Protein AF-A0A357R5K4-F1 (afdb_monomer)

pLDDT: mean 87.16, std 10.99, range [60.19, 97.62]

Structure (mmCIF, N/CA/C/O backbone):
data_AF-A0A357R5K4-F1
#
_entry.id   AF-A0A357R5K4-F1
#
loop_
_atom_site.group_PDB
_atom_site.id
_atom_site.type_symbol
_atom_site.label_atom_id
_atom_site.label_alt_id
_atom_site.label_comp_id
_atom_site.label_asym_id
_atom_site.label_entity_id
_atom_site.label_seq_id
_atom_site.pdbx_PDB_ins_code
_atom_site.Cartn_x
_atom_site.Cartn_y
_atom_site.Cartn_z
_atom_site.occupancy
_atom_site.B_iso_or_equiv
_atom_site.a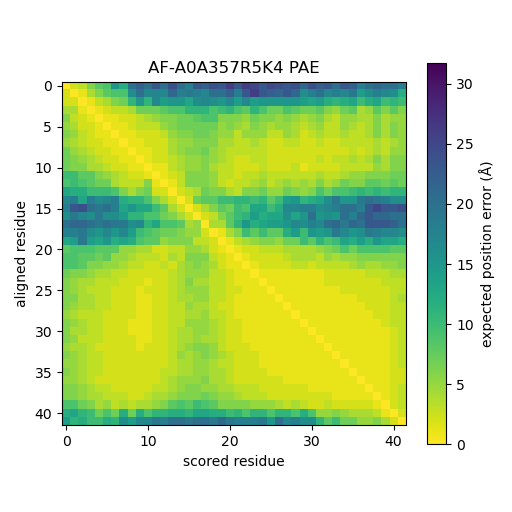uth_seq_id
_atom_site.auth_comp_id
_atom_site.auth_asym_id
_atom_site.auth_atom_id
_atom_site.pdbx_PDB_model_num
ATOM 1 N N . GLY A 1 1 ? -9.630 18.732 19.628 1.00 70.06 1 GLY A N 1
ATOM 2 C C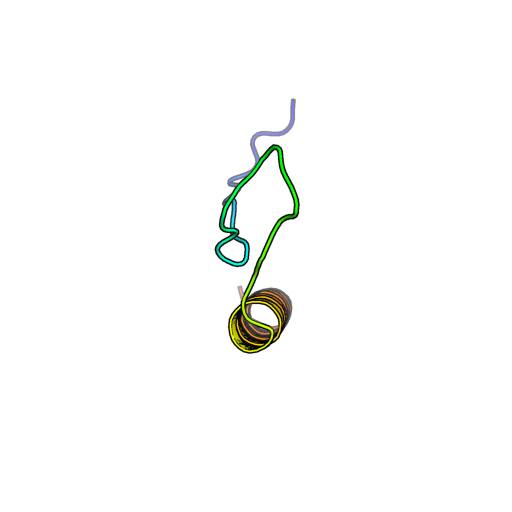A . GLY A 1 1 ? -9.333 17.785 18.538 1.00 70.06 1 GLY A CA 1
ATOM 3 C C . GLY A 1 1 ? -9.748 16.413 19.007 1.00 70.06 1 GLY A C 1
ATOM 4 O O . GLY A 1 1 ? -9.692 16.185 20.206 1.00 70.06 1 GLY A O 1
ATOM 5 N N . HIS A 1 2 ? -10.243 15.557 18.119 1.00 74.50 2 HIS A N 1
ATOM 6 C CA . HIS A 1 2 ? -10.610 14.192 18.491 1.00 74.50 2 HIS A CA 1
ATOM 7 C C . HIS A 1 2 ? -9.328 13.350 18.558 1.00 74.50 2 H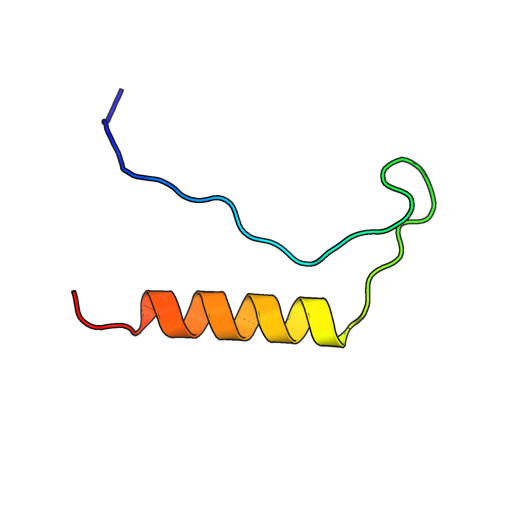IS A C 1
ATOM 9 O O . HIS A 1 2 ? -8.587 13.328 17.576 1.00 74.50 2 HIS A O 1
ATOM 15 N N . ASP A 1 3 ? -9.054 12.698 19.690 1.00 87.19 3 ASP A N 1
ATOM 16 C CA . ASP A 1 3 ? -7.941 11.749 19.808 1.00 87.19 3 ASP A CA 1
ATOM 17 C C . ASP A 1 3 ? -8.346 10.446 19.120 1.00 87.19 3 ASP A C 1
ATOM 19 O O . ASP A 1 3 ? -9.081 9.625 19.666 1.00 87.19 3 ASP A O 1
ATOM 23 N N . ILE A 1 4 ? -7.926 10.299 17.866 1.00 87.62 4 ILE A N 1
ATOM 24 C CA . ILE A 1 4 ? -8.175 9.110 17.052 1.00 87.62 4 ILE A CA 1
ATOM 25 C C . ILE A 1 4 ? -6.832 8.435 16.811 1.00 87.62 4 ILE A C 1
ATOM 27 O O . ILE A 1 4 ? -5.887 9.070 16.341 1.00 87.62 4 ILE A O 1
ATOM 31 N N . VAL A 1 5 ? -6.755 7.137 17.104 1.00 87.75 5 VAL A N 1
ATOM 32 C CA . VAL A 1 5 ? -5.603 6.320 16.715 1.00 87.75 5 VAL A CA 1
ATOM 33 C C . VAL A 1 5 ? -5.615 6.192 15.194 1.00 87.75 5 VAL A C 1
ATOM 35 O O . VAL A 1 5 ? -6.555 5.643 14.624 1.00 87.75 5 VAL A O 1
ATOM 38 N N . ALA A 1 6 ? -4.585 6.719 14.537 1.00 89.69 6 ALA A N 1
ATOM 39 C CA . ALA A 1 6 ? -4.474 6.746 13.084 1.00 89.69 6 ALA A CA 1
ATOM 40 C C . ALA A 1 6 ? -3.155 6.116 12.620 1.00 89.69 6 ALA A C 1
ATOM 42 O O . ALA A 1 6 ? -2.121 6.253 13.274 1.00 89.69 6 ALA A O 1
ATOM 43 N N . GLY A 1 7 ? -3.197 5.456 11.463 1.00 88.69 7 GLY A N 1
ATOM 44 C CA . GLY A 1 7 ? -2.029 4.930 10.764 1.00 88.69 7 GLY A CA 1
ATOM 45 C C . GLY A 1 7 ? -2.023 5.399 9.312 1.00 88.69 7 GLY A C 1
ATOM 46 O O . GLY A 1 7 ? -3.075 5.474 8.679 1.00 88.69 7 GLY A O 1
ATOM 47 N N . LEU A 1 8 ? -0.840 5.725 8.787 1.00 92.31 8 LEU A N 1
ATOM 48 C CA . LEU A 1 8 ? -0.647 6.104 7.388 1.00 92.31 8 LEU A CA 1
ATOM 49 C C . LEU A 1 8 ? -0.085 4.911 6.611 1.00 92.31 8 LEU A C 1
ATOM 51 O O . LEU A 1 8 ? 0.955 4.369 6.981 1.00 92.31 8 LEU A O 1
ATOM 55 N N . ILE A 1 9 ? -0.753 4.533 5.523 1.00 93.31 9 ILE A N 1
ATOM 56 C CA . ILE A 1 9 ? -0.308 3.487 4.597 1.00 93.31 9 ILE A CA 1
ATOM 57 C C . ILE A 1 9 ? -0.493 3.952 3.148 1.00 93.31 9 ILE A C 1
ATOM 59 O O . ILE A 1 9 ? -1.365 4.772 2.861 1.00 93.31 9 ILE A O 1
ATOM 63 N N . GLY A 1 10 ? 0.318 3.427 2.230 1.00 91.50 10 GLY A N 1
ATOM 64 C CA . GLY A 1 10 ? 0.285 3.789 0.813 1.00 91.50 10 GLY A CA 1
ATOM 65 C C . GLY A 1 10 ? 1.258 2.953 -0.025 1.00 91.50 10 GLY A C 1
ATOM 66 O O . GLY A 1 1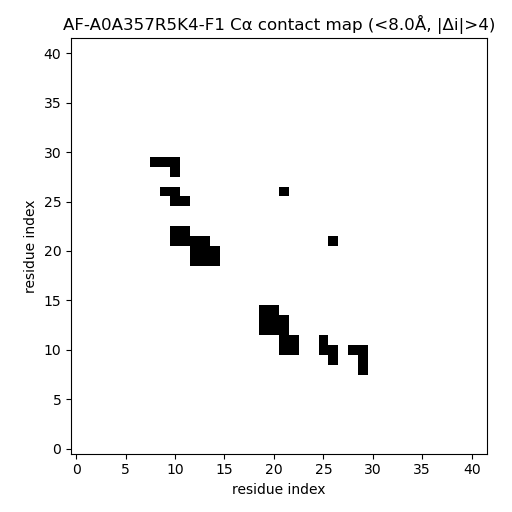0 ? 2.129 2.290 0.546 1.00 91.50 10 GLY A O 1
ATOM 67 N N . PRO A 1 11 ? 1.131 2.958 -1.363 1.00 92.75 11 PRO A N 1
ATOM 68 C CA . PRO A 1 11 ? 2.106 2.314 -2.232 1.00 92.75 11 PRO A CA 1
ATOM 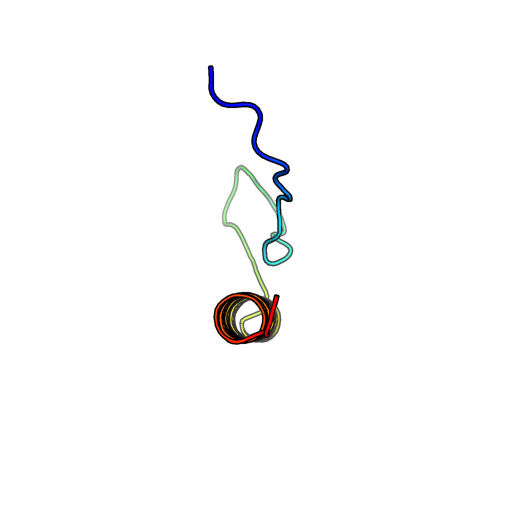69 C C . PRO 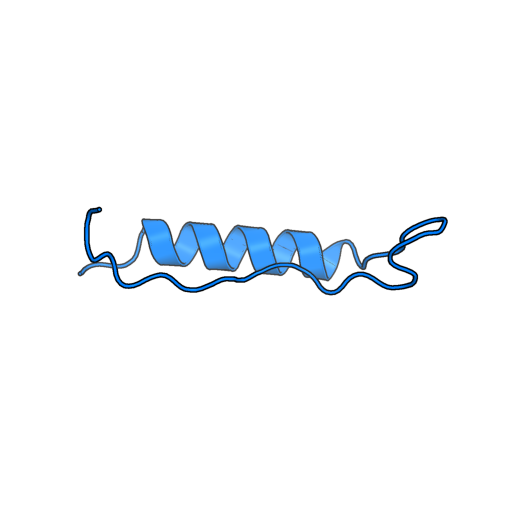A 1 11 ? 3.439 3.070 -2.190 1.00 92.75 11 PRO A C 1
ATOM 71 O O . PRO A 1 11 ? 3.474 4.292 -2.041 1.00 92.75 11 PRO A O 1
ATOM 74 N N . GLY A 1 12 ? 4.544 2.346 -2.369 1.00 89.00 12 GLY A N 1
ATOM 75 C CA . GLY A 1 12 ? 5.848 2.973 -2.564 1.00 89.00 12 GLY A CA 1
ATOM 76 C C . GLY A 1 12 ? 5.869 3.784 -3.862 1.00 89.00 12 GLY A C 1
ATOM 77 O O . GLY A 1 12 ? 5.446 3.293 -4.913 1.00 89.00 12 GLY A O 1
ATOM 78 N N . VAL A 1 13 ? 6.365 5.016 -3.787 1.00 85.38 13 VAL A N 1
ATOM 79 C CA . VAL A 1 13 ? 6.570 5.901 -4.939 1.00 85.38 13 VAL A CA 1
ATOM 80 C C . VAL A 1 13 ? 8.058 6.203 -5.076 1.00 85.38 13 VAL A C 1
ATOM 82 O O . VAL A 1 13 ? 8.722 6.535 -4.096 1.00 85.38 13 VAL A O 1
ATOM 85 N N . ASP A 1 14 ? 8.582 6.057 -6.288 1.00 79.69 14 ASP A N 1
ATOM 86 C CA . ASP A 1 14 ? 9.939 6.461 -6.648 1.00 79.69 14 ASP A CA 1
ATOM 87 C C . ASP A 1 14 ? 9.913 7.834 -7.338 1.00 79.69 14 ASP A C 1
ATOM 89 O O . ASP A 1 14 ? 8.963 8.164 -8.057 1.00 79.69 14 ASP A O 1
ATOM 93 N N . ALA A 1 15 ? 10.969 8.622 -7.119 1.00 65.44 15 ALA A N 1
ATOM 94 C CA . ALA A 1 15 ? 11.132 9.994 -7.605 1.00 65.44 15 ALA A CA 1
ATOM 95 C C . ALA A 1 15 ? 10.004 10.973 -7.200 1.00 65.44 15 ALA A C 1
ATOM 97 O O . ALA A 1 15 ? 9.513 11.741 -8.032 1.00 65.44 15 ALA A O 1
ATOM 98 N N . SER A 1 16 ? 9.628 10.998 -5.914 1.00 60.19 16 SER A N 1
ATOM 99 C CA . SER A 1 16 ? 8.747 12.040 -5.361 1.00 60.19 16 SER A CA 1
ATOM 100 C C . SER A 1 16 ? 9.374 13.426 -5.597 1.00 60.19 16 SER A C 1
ATOM 102 O O . SER A 1 16 ? 10.458 13.680 -5.065 1.00 60.19 16 SER A O 1
ATOM 104 N N . HIS A 1 17 ? 8.714 14.300 -6.368 1.00 62.66 17 HIS A N 1
ATOM 105 C CA . HIS A 1 17 ? 9.201 15.576 -6.959 1.00 62.66 17 HIS A CA 1
ATOM 106 C C . HIS A 1 17 ? 9.725 15.534 -8.416 1.00 62.66 17 HIS A C 1
ATOM 108 O O . HIS A 1 17 ? 10.315 16.509 -8.887 1.00 62.66 17 HIS A O 1
ATOM 114 N N . SER A 1 18 ? 9.499 14.463 -9.181 1.00 71.62 18 SER A N 1
ATOM 115 C CA . SER A 1 18 ? 9.713 14.408 -10.647 1.00 71.62 18 SER A CA 1
ATOM 116 C C . SER A 1 18 ? 8.671 13.484 -11.306 1.00 71.62 18 SER A C 1
ATOM 118 O O . SER A 1 18 ? 7.571 13.384 -10.782 1.00 71.62 18 SER A O 1
ATOM 120 N N . TYR A 1 19 ? 8.928 12.860 -12.470 1.00 61.94 19 TYR A N 1
ATOM 121 C CA . TYR A 1 19 ? 7.98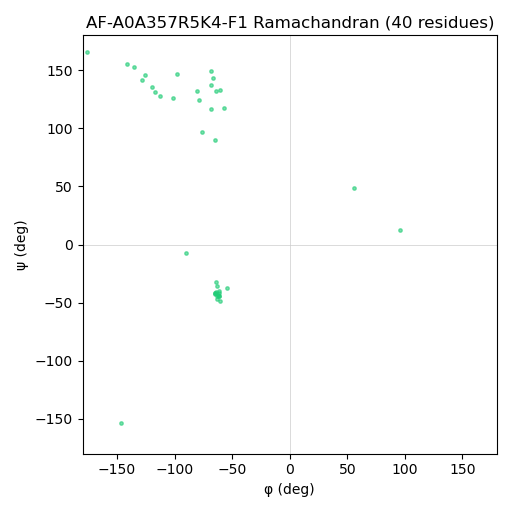4 11.903 -13.080 1.00 61.94 19 TYR A CA 1
ATOM 122 C C . TYR A 1 19 ? 7.848 10.670 -12.175 1.00 61.94 19 TYR A C 1
ATOM 124 O O . TYR A 1 19 ? 8.637 9.730 -12.287 1.00 61.94 19 TYR A O 1
ATOM 132 N N . GLU A 1 20 ? 6.890 10.723 -11.251 1.00 77.81 20 GLU A N 1
ATOM 133 C CA . GLU A 1 20 ? 6.681 9.717 -10.214 1.00 77.81 20 GLU A CA 1
ATOM 134 C C . GLU A 1 20 ? 6.375 8.359 -10.837 1.00 77.81 20 GLU A C 1
ATOM 136 O O . GLU A 1 20 ? 5.561 8.224 -11.759 1.00 77.81 20 GLU A O 1
ATOM 141 N N . ARG A 1 21 ? 7.061 7.333 -10.336 1.00 85.81 21 ARG A N 1
ATOM 142 C CA . ARG A 1 21 ? 6.881 5.952 -10.782 1.00 85.81 21 ARG A CA 1
ATOM 143 C C . ARG A 1 21 ? 6.441 5.121 -9.598 1.00 85.81 21 ARG A C 1
ATOM 145 O O . ARG A 1 21 ? 7.004 5.198 -8.513 1.00 85.81 21 ARG A O 1
ATOM 152 N N . THR A 1 22 ? 5.445 4.286 -9.823 1.00 90.44 22 THR A N 1
ATOM 153 C CA . THR A 1 22 ? 5.017 3.291 -8.850 1.00 90.44 22 THR A CA 1
ATOM 154 C C . THR A 1 22 ? 4.660 2.010 -9.579 1.00 90.44 22 THR A C 1
ATOM 156 O O . THR A 1 22 ? 4.333 2.016 -10.772 1.00 90.44 22 THR A O 1
ATOM 159 N N . HIS A 1 23 ? 4.743 0.894 -8.870 1.00 92.38 23 HIS A N 1
ATOM 160 C CA . HIS A 1 23 ? 4.340 -0.387 -9.417 1.00 92.38 23 HIS A CA 1
ATOM 161 C C . HIS A 1 23 ? 2.818 -0.505 -9.322 1.00 92.38 23 HIS A C 1
ATOM 163 O O . HIS A 1 23 ? 2.228 -0.278 -8.266 1.00 92.38 23 HIS A O 1
ATOM 169 N N . LYS A 1 24 ? 2.171 -0.902 -10.425 1.00 94.44 24 LYS A N 1
ATOM 170 C CA . LYS A 1 24 ? 0.719 -1.155 -10.443 1.00 94.44 24 LYS A CA 1
ATOM 171 C C . LYS A 1 24 ? 0.314 -2.159 -9.363 1.00 94.44 24 LYS A C 1
ATOM 173 O O . LYS A 1 24 ? -0.698 -1.965 -8.698 1.00 94.44 24 LYS A O 1
ATOM 178 N N . ASP A 1 25 ? 1.152 -3.166 -9.140 1.00 96.00 25 ASP A N 1
ATOM 179 C CA . ASP A 1 25 ? 0.937 -4.181 -8.111 1.00 96.00 25 ASP A CA 1
ATOM 180 C C . ASP A 1 25 ? 0.930 -3.575 -6.704 1.00 96.00 25 ASP A C 1
ATOM 182 O O . ASP A 1 25 ? 0.128 -3.985 -5.871 1.00 96.00 25 ASP A O 1
ATOM 186 N N . SER A 1 26 ? 1.752 -2.550 -6.443 1.00 94.00 26 SER A N 1
ATOM 187 C CA . SER A 1 26 ? 1.747 -1.831 -5.164 1.00 94.00 26 SER A CA 1
ATOM 188 C C . SER A 1 26 ? 0.434 -1.089 -4.945 1.00 94.00 26 SER A C 1
ATOM 190 O O . SER A 1 26 ? -0.113 -1.150 -3.850 1.00 94.00 26 SER A O 1
ATOM 192 N N . ILE A 1 27 ? -0.107 -0.444 -5.985 1.00 95.25 27 ILE A N 1
ATOM 193 C CA . ILE A 1 27 ? -1.413 0.227 -5.909 1.00 95.25 27 ILE A CA 1
ATOM 194 C C . ILE A 1 27 ? -2.509 -0.792 -5.573 1.00 95.25 27 ILE A C 1
ATOM 196 O O . ILE A 1 27 ? -3.304 -0.568 -4.660 1.00 95.25 27 ILE A O 1
ATOM 200 N N . ILE A 1 28 ? -2.536 -1.920 -6.289 1.00 97.62 28 ILE A N 1
ATOM 201 C CA . ILE A 1 28 ? -3.540 -2.974 -6.089 1.00 97.62 28 ILE A CA 1
ATOM 202 C C . ILE A 1 28 ? -3.413 -3.574 -4.684 1.00 97.62 28 ILE A C 1
ATOM 204 O O . ILE A 1 28 ? -4.417 -3.741 -3.993 1.00 97.62 28 ILE A O 1
ATOM 208 N N . ALA A 1 29 ? -2.191 -3.851 -4.227 1.00 97.12 29 ALA A N 1
ATOM 209 C CA . ALA A 1 29 ? -1.943 -4.373 -2.889 1.00 97.12 29 ALA A CA 1
ATOM 210 C C . ALA A 1 29 ? -2.409 -3.398 -1.798 1.00 97.12 29 ALA A C 1
ATOM 212 O O . ALA A 1 29 ? -3.082 -3.824 -0.858 1.00 97.12 29 ALA A O 1
ATOM 213 N N . THR A 1 30 ? -2.123 -2.097 -1.933 1.00 96.69 30 THR A N 1
ATOM 214 C CA . THR A 1 30 ? -2.616 -1.083 -0.990 1.00 96.69 30 THR A CA 1
ATOM 215 C C . THR A 1 30 ? -4.142 -1.011 -0.993 1.00 96.69 30 THR A C 1
ATOM 217 O O . THR A 1 30 ? -4.741 -0.975 0.077 1.00 96.69 30 THR A O 1
ATOM 220 N N . ALA A 1 31 ? -4.788 -1.040 -2.163 1.00 96.75 31 ALA A N 1
ATOM 221 C CA . ALA A 1 31 ? -6.248 -1.020 -2.252 1.00 96.75 31 ALA A CA 1
ATOM 222 C C . ALA A 1 31 ? -6.882 -2.244 -1.568 1.00 96.75 31 ALA A C 1
ATOM 224 O O . ALA A 1 31 ? -7.828 -2.097 -0.793 1.00 96.75 31 ALA A O 1
ATOM 225 N N . ASN A 1 32 ? -6.321 -3.434 -1.795 1.00 97.44 32 ASN A N 1
ATOM 226 C CA . ASN A 1 32 ? -6.778 -4.670 -1.162 1.00 97.44 32 ASN A CA 1
ATOM 227 C C . ASN A 1 32 ? -6.588 -4.641 0.359 1.00 97.44 32 ASN A C 1
ATOM 229 O O . ASN A 1 32 ? -7.484 -5.063 1.087 1.00 97.44 32 ASN A O 1
ATOM 233 N N . LEU A 1 33 ? -5.457 -4.117 0.843 1.00 96.25 33 LEU A N 1
ATOM 234 C CA . LEU A 1 33 ? -5.196 -3.967 2.274 1.00 96.25 33 LEU A CA 1
ATOM 235 C C . LEU A 1 33 ? -6.202 -3.012 2.930 1.00 96.25 33 LEU A C 1
ATOM 237 O O . LEU A 1 33 ? -6.786 -3.351 3.957 1.00 96.25 33 LEU A O 1
ATOM 241 N N . SER A 1 34 ? -6.453 -1.853 2.316 1.00 95.44 34 SER A N 1
ATOM 242 C CA . SER A 1 34 ? -7.447 -0.893 2.807 1.00 95.44 34 SER A CA 1
ATOM 243 C C . SER A 1 34 ? -8.855 -1.489 2.828 1.00 95.44 34 SER A C 1
ATOM 245 O O . SER A 1 34 ? -9.587 -1.311 3.798 1.00 95.44 34 SER A O 1
ATOM 247 N N . PHE A 1 35 ? -9.233 -2.233 1.786 1.00 96.81 35 PHE A N 1
ATOM 248 C CA . PHE A 1 35 ? -10.529 -2.905 1.726 1.00 96.81 35 PHE A CA 1
ATOM 249 C C . PHE A 1 35 ? -10.669 -3.989 2.801 1.00 96.81 35 PHE A C 1
ATOM 251 O O . PHE A 1 35 ? -11.705 -4.074 3.458 1.00 96.81 35 PHE A O 1
ATOM 258 N N . ALA A 1 36 ? -9.618 -4.780 3.023 1.00 96.31 36 ALA A N 1
ATOM 259 C CA . ALA A 1 36 ? -9.593 -5.781 4.082 1.00 96.31 36 ALA A CA 1
ATOM 260 C C . ALA A 1 36 ? -9.737 -5.148 5.474 1.00 96.31 36 ALA A C 1
ATOM 262 O O . ALA A 1 36 ? -10.472 -5.684 6.294 1.00 96.31 36 ALA A O 1
ATOM 263 N N . TYR A 1 37 ? -9.103 -3.997 5.722 1.00 94.06 37 TYR A N 1
ATOM 264 C CA . TYR A 1 37 ? -9.253 -3.259 6.981 1.00 94.06 37 TYR A CA 1
ATOM 265 C C . TYR A 1 37 ? -10.680 -2.736 7.193 1.00 94.06 37 TYR A C 1
ATOM 267 O O . TYR A 1 37 ? -11.225 -2.843 8.283 1.00 94.06 37 TYR A O 1
ATOM 275 N N . VAL A 1 38 ? -11.328 -2.208 6.151 1.00 94.62 38 VAL A N 1
ATOM 276 C CA . VAL A 1 38 ? -12.729 -1.757 6.258 1.00 94.62 38 VAL A CA 1
ATOM 277 C C . VAL A 1 38 ? -13.679 -2.922 6.554 1.00 94.62 38 VAL A C 1
ATOM 279 O O . VAL A 1 38 ? -14.688 -2.731 7.225 1.00 94.62 38 VAL A O 1
ATOM 282 N N . GLN A 1 39 ? -13.368 -4.119 6.052 1.00 96.44 39 GLN A N 1
ATOM 283 C CA . GLN A 1 39 ? -14.172 -5.320 6.280 1.00 96.44 39 GLN A CA 1
ATOM 284 C C . GLN A 1 39 ? -13.773 -6.128 7.520 1.00 96.44 39 GLN A C 1
ATOM 286 O O . GLN A 1 39 ? -14.461 -7.098 7.834 1.00 96.44 39 GLN A O 1
ATOM 291 N N . SER A 1 4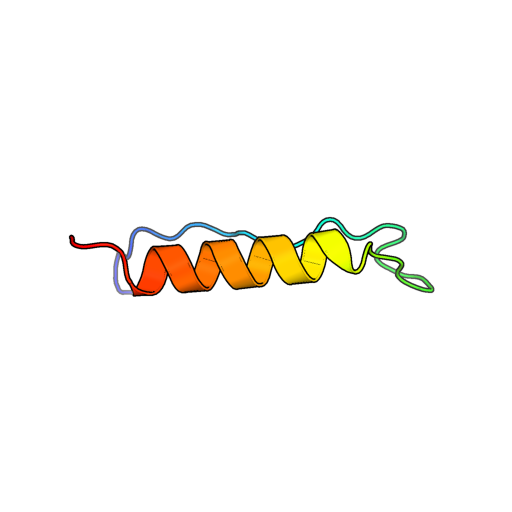0 ? -12.675 -5.798 8.202 1.00 93.19 40 SER A N 1
ATOM 292 C CA . SER A 1 40 ? -12.278 -6.547 9.392 1.00 93.19 40 SER A CA 1
ATOM 293 C C . SER A 1 40 ? -13.269 -6.298 10.523 1.00 93.19 40 SER A C 1
ATOM 295 O O . SER A 1 40 ? -13.673 -5.160 10.756 1.00 93.19 40 SER A O 1
ATOM 297 N N . GLU A 1 41 ? -13.643 -7.357 11.235 1.00 85.69 41 GLU A N 1
ATOM 298 C CA . GLU A 1 41 ? -14.399 -7.221 12.478 1.00 85.69 41 GLU A CA 1
ATOM 299 C C . GLU A 1 41 ? -13.527 -6.540 13.547 1.00 85.69 41 GLU A C 1
ATOM 301 O O . GLU A 1 41 ? -12.310 -6.745 13.581 1.00 85.69 41 GLU A O 1
ATOM 306 N N . PHE A 1 42 ? -14.155 -5.701 14.375 1.00 68.81 42 PHE A N 1
ATOM 307 C CA . PHE A 1 42 ? -13.505 -4.935 15.444 1.00 68.81 42 PHE A CA 1
ATOM 308 C C . PHE A 1 42 ? -13.490 -5.692 16.772 1.00 68.81 42 PHE A C 1
ATOM 310 O O . PHE A 1 42 ? -14.523 -6.320 17.101 1.00 68.81 42 PHE A O 1
#

Mean predicted aligned error: 5.95 Å

Solvent-accessible surface area (backbone atoms only — not comparable to full-atom values): 2885 Å² total; per-residue (Å²): 134,84,95,68,96,80,85,90,84,73,53,73,70,44,56,85,96,58,90,64,43,63,55,69,67,40,50,52,50,40,52,51,52,54,51,50,59,74,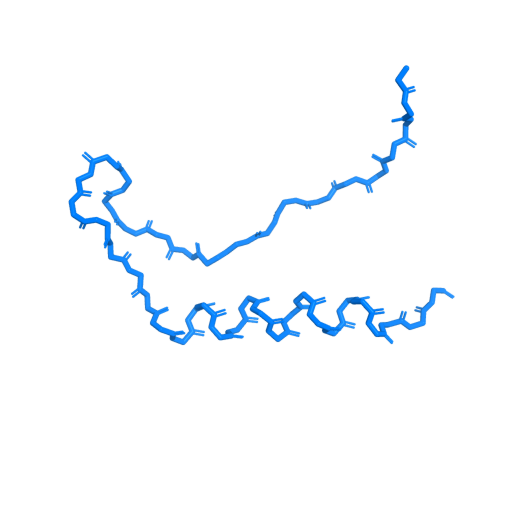68,50,86,130

Secondary structure (DSSP, 8-state):
-------------BSTTSS-B--HHHHHHHHHHHHHHHHS--

Sequence (42 aa):
GHDIVAGLIGPGVDASHSYERTHKDSIIATANLSFAYVQSEF

Radius of gyration: 13.86 Å; Cα contacts (8 Å, |Δi|>4): 21; chains: 1; bounding box: 26×25×33 Å

Foldseek 3Di:
DDPDDDDDDAFDWPPPPPPIDGDPVSRVVRVVVVVVVVPDDD